Protein AF-A0A838TVA9-F1 (afdb_monomer_lite)

Foldseek 3Di:
DPDPPLPQQDPVNLVVQLVVLLVLLVVLLVCVVVVNSLVVVLVSLVVLLVVVVVVCVSSVNDCVPVVLVCLSVVLSVLCNDPPSSNDSSSSVSSVVSVVVSVVVVVVPDPDPPPPVVVVVVVVVVVVVVD

Radius of gyration: 23.01 Å; chains: 1; bounding box: 69×29×59 Å

Secondary structure (DSSP, 8-state):
----------HHHHHHHHHHHHHHHHHHHHHHHTT-HHHHHHHHHHHHHHHHHHHHHHTT--TT-HHHHHHHHHHHHHHTSTTTTTS-HHHHHHHHHHHHHHHHHHHS-S-----HHHHHHHHHHHTT--

Sequence (130 aa):
MFNDKGQKISNVEWGLVIGALFAVDLIQIVLEWMVIGLVINPFVDIFVGMSFALYLQLRGQSMADPKRLFSLVGAFFAELVPGLDELPLWGLDGIISFLMARSNSATKGPEEIPNQSQNLLEDHDDQKAA

Structure (mmCIF, N/CA/C/O backbone):
data_AF-A0A838TVA9-F1
#
_entry.id   AF-A0A838TVA9-F1
#
loop_
_atom_site.group_PDB
_atom_site.id
_atom_site.type_symbol
_atom_site.label_atom_id
_atom_site.label_alt_id
_atom_site.label_comp_id
_atom_site.label_asym_id
_atom_site.label_entity_id
_atom_site.label_seq_id
_atom_site.pdbx_PDB_ins_code
_atom_site.Cartn_x
_atom_site.Cartn_y
_atom_site.Cartn_z
_atom_site.occupancy
_atom_site.B_iso_or_equiv
_atom_site.auth_seq_id
_atom_site.auth_comp_id
_atom_site.auth_asym_id
_atom_site.auth_atom_id
_atom_site.pdbx_PDB_model_num
ATOM 1 N N . MET A 1 1 ? -17.040 -22.311 16.407 1.00 38.66 1 MET A N 1
ATOM 2 C CA . MET A 1 1 ? -17.333 -21.137 17.252 1.00 38.66 1 MET A CA 1
ATOM 3 C C . MET A 1 1 ? -16.289 -20.081 16.917 1.00 38.66 1 MET A C 1
ATOM 5 O O . MET A 1 1 ? -15.185 -20.138 17.440 1.00 38.66 1 MET A O 1
ATOM 9 N N . PHE A 1 2 ? -16.569 -19.218 15.938 1.00 45.56 2 PHE A N 1
ATOM 10 C CA . PHE A 1 2 ? -15.699 -18.080 15.640 1.00 45.56 2 PHE A CA 1
ATOM 11 C C . PHE A 1 2 ? -15.980 -17.029 16.712 1.00 45.56 2 PHE A C 1
ATOM 13 O O . PHE A 1 2 ? -17.130 -16.667 16.934 1.00 45.56 2 PHE A O 1
ATOM 20 N N . ASN A 1 3 ? -14.957 -16.652 17.471 1.00 41.12 3 ASN A N 1
ATOM 21 C CA . ASN A 1 3 ? -15.088 -15.686 18.552 1.00 41.12 3 ASN A CA 1
ATOM 22 C C . ASN A 1 3 ? -15.392 -14.312 17.938 1.00 41.12 3 ASN A C 1
ATOM 24 O O . ASN A 1 3 ? -14.509 -13.688 17.358 1.00 41.12 3 ASN A O 1
ATOM 28 N N . ASP A 1 4 ? -16.640 -13.869 18.068 1.00 50.59 4 ASP A N 1
ATOM 29 C CA . ASP A 1 4 ? -17.240 -12.664 17.470 1.00 50.59 4 ASP A CA 1
ATOM 30 C C . ASP A 1 4 ? -16.778 -11.351 18.139 1.00 50.59 4 ASP A C 1
ATOM 32 O O . ASP A 1 4 ? -17.476 -10.341 18.199 1.00 50.59 4 ASP A O 1
ATOM 36 N N . LYS A 1 5 ? -15.569 -11.359 18.707 1.00 45.41 5 LYS A N 1
ATOM 37 C CA . LYS A 1 5 ? -14.917 -10.165 19.234 1.00 45.41 5 LYS A CA 1
ATOM 38 C C . LYS A 1 5 ? -13.995 -9.664 18.142 1.00 45.41 5 LYS A C 1
ATOM 40 O O . LYS A 1 5 ? -12.844 -10.089 18.089 1.00 45.41 5 LYS A O 1
ATOM 45 N N . GLY A 1 6 ? -14.503 -8.792 17.269 1.00 54.53 6 GLY A N 1
ATOM 46 C CA . GLY A 1 6 ? -13.687 -8.074 16.289 1.00 54.53 6 GLY A CA 1
ATOM 47 C C . GLY A 1 6 ? -12.445 -7.510 16.980 1.00 54.53 6 GLY A C 1
ATOM 48 O O . GLY A 1 6 ? -12.539 -6.562 1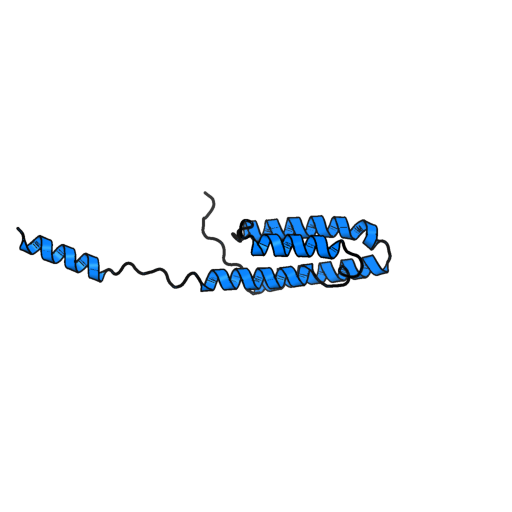7.762 1.00 54.53 6 GLY A O 1
ATOM 49 N N . GLN A 1 7 ? -11.298 -8.168 16.785 1.00 63.72 7 GLN A N 1
ATOM 50 C CA . GLN A 1 7 ? -10.080 -7.838 17.511 1.00 63.72 7 GLN A CA 1
ATOM 51 C C . GLN A 1 7 ? -9.627 -6.456 17.060 1.00 63.72 7 GLN A C 1
ATOM 53 O O . GLN A 1 7 ? -9.204 -6.261 15.922 1.00 63.72 7 GLN A O 1
ATOM 58 N N . LYS A 1 8 ? -9.737 -5.487 17.968 1.00 77.00 8 LYS A N 1
ATOM 59 C CA . LYS A 1 8 ? -9.269 -4.126 17.745 1.00 77.00 8 LYS A CA 1
ATOM 60 C C . LYS A 1 8 ? -7.765 -4.174 17.472 1.00 77.00 8 LYS A C 1
ATOM 62 O O . LYS A 1 8 ? -6.988 -4.534 18.353 1.00 77.00 8 LYS A O 1
ATOM 67 N N . ILE A 1 9 ? -7.379 -3.830 16.247 1.00 84.56 9 ILE A N 1
ATOM 68 C CA . ILE A 1 9 ? -5.982 -3.804 15.808 1.00 84.56 9 ILE A CA 1
ATOM 69 C C . ILE A 1 9 ? -5.221 -2.788 16.670 1.00 84.56 9 ILE A C 1
ATOM 71 O O . ILE A 1 9 ? -5.672 -1.652 16.854 1.00 84.56 9 ILE A O 1
ATOM 75 N N . SER A 1 10 ? -4.077 -3.194 17.222 1.00 90.44 10 SER A N 1
ATOM 76 C CA . SER A 1 10 ? -3.251 -2.311 18.051 1.00 90.44 10 SER A CA 1
ATOM 77 C C . SER A 1 10 ? -2.518 -1.261 17.204 1.00 90.44 10 SER A C 1
ATOM 79 O O . SER A 1 10 ? -2.267 -1.471 16.020 1.00 90.44 10 SER A O 1
ATOM 81 N N . ASN A 1 11 ? -2.122 -0.128 17.800 1.00 91.75 11 ASN A N 1
ATOM 82 C CA . ASN A 1 11 ? -1.347 0.891 17.072 1.00 91.75 11 ASN A CA 1
ATOM 83 C C . ASN A 1 11 ? 0.011 0.348 16.588 1.00 91.75 11 ASN A C 1
ATOM 85 O O . ASN A 1 11 ? 0.492 0.763 15.542 1.00 91.75 11 ASN A O 1
ATOM 89 N N . VAL A 1 12 ? 0.623 -0.571 17.345 1.00 94.88 12 VAL A N 1
ATOM 90 C CA . VAL A 1 12 ? 1.895 -1.206 16.963 1.00 94.88 12 VAL A CA 1
ATOM 91 C C . VAL A 1 12 ? 1.689 -2.103 15.751 1.00 94.88 12 VAL A C 1
ATOM 93 O O . VAL A 1 12 ? 2.467 -2.040 14.808 1.00 94.88 12 VAL A O 1
ATOM 96 N N . GLU A 1 13 ? 0.618 -2.895 15.750 1.00 95.12 13 GLU A N 1
ATOM 97 C CA . GLU A 1 13 ? 0.281 -3.745 14.613 1.00 95.12 13 GLU A CA 1
ATOM 98 C C . GLU A 1 13 ? 0.009 -2.916 13.353 1.00 95.12 13 GLU A C 1
ATOM 100 O O . GLU A 1 13 ? 0.554 -3.222 12.298 1.00 95.12 13 GLU A O 1
ATOM 105 N N . TRP A 1 14 ? -0.738 -1.816 13.475 1.00 95.25 14 TRP A N 1
ATOM 106 C CA . TRP A 1 14 ? -0.913 -0.870 12.373 1.00 95.25 14 TRP A CA 1
ATOM 107 C C 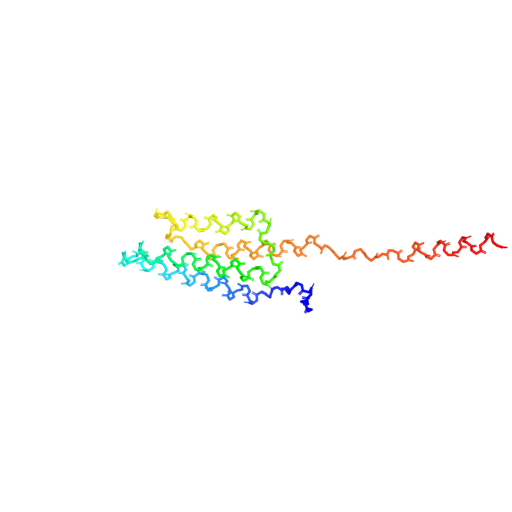. TRP A 1 14 ? 0.406 -0.269 11.891 1.00 95.25 14 TRP A C 1
ATOM 109 O O . TRP A 1 14 ? 0.626 -0.190 10.687 1.00 95.25 14 TRP A O 1
ATOM 119 N N . GLY A 1 15 ? 1.292 0.120 12.810 1.00 97.06 15 GLY A N 1
ATOM 120 C CA . GLY A 1 15 ? 2.619 0.626 12.463 1.00 97.06 15 GLY A CA 1
ATOM 121 C C . GLY A 1 15 ? 3.456 -0.398 11.694 1.00 97.06 15 GLY A C 1
ATOM 122 O O . GLY A 1 15 ? 4.103 -0.038 10.716 1.00 97.06 15 GLY A O 1
ATOM 123 N N . LEU A 1 16 ? 3.399 -1.676 12.087 1.00 97.75 16 LEU A N 1
ATOM 124 C CA . LEU A 1 16 ? 4.079 -2.765 11.381 1.00 97.75 16 LEU A CA 1
ATOM 125 C C . LEU A 1 16 ? 3.500 -2.991 9.983 1.00 97.75 16 LEU A C 1
ATOM 127 O O . LEU A 1 16 ? 4.264 -3.135 9.035 1.00 97.75 16 LEU A O 1
ATOM 131 N N . VAL A 1 17 ? 2.172 -2.996 9.844 1.00 97.31 17 VAL A N 1
ATOM 132 C CA . VAL A 1 17 ? 1.507 -3.181 8.546 1.00 97.31 17 VAL A CA 1
ATOM 133 C C . VAL A 1 17 ? 1.824 -2.024 7.606 1.00 97.31 17 VAL A C 1
ATOM 135 O O . VAL A 1 17 ? 2.272 -2.259 6.492 1.00 97.31 17 VAL A O 1
ATOM 138 N N . ILE A 1 18 ? 1.671 -0.780 8.062 1.00 97.88 18 ILE A N 1
ATOM 139 C CA . ILE A 1 18 ? 1.990 0.408 7.260 1.00 97.88 18 ILE A CA 1
ATOM 140 C C . ILE A 1 18 ? 3.475 0.420 6.882 1.00 97.88 18 ILE A C 1
ATOM 142 O O . ILE A 1 18 ? 3.811 0.666 5.730 1.00 97.88 18 ILE A O 1
ATOM 146 N N . GLY A 1 19 ? 4.367 0.104 7.826 1.00 98.12 19 GLY A N 1
ATOM 147 C CA . GLY A 1 19 ? 5.799 -0.001 7.551 1.00 98.12 19 GLY A CA 1
ATOM 148 C C . GLY A 1 19 ? 6.128 -1.074 6.510 1.00 98.12 19 GLY A C 1
ATOM 149 O O . GLY A 1 19 ? 6.968 -0.841 5.647 1.00 98.12 19 GLY A O 1
ATOM 150 N N . ALA A 1 20 ? 5.446 -2.222 6.553 1.00 98.12 20 ALA A N 1
ATOM 151 C CA . ALA A 1 20 ? 5.598 -3.271 5.550 1.00 98.12 20 ALA A CA 1
ATOM 152 C C . ALA A 1 20 ? 5.098 -2.826 4.167 1.00 98.12 20 ALA A C 1
ATOM 154 O O . ALA A 1 20 ? 5.760 -3.118 3.178 1.00 98.12 20 ALA A O 1
ATOM 155 N N . LEU A 1 21 ? 3.986 -2.087 4.099 1.00 98.12 21 LEU A N 1
ATOM 156 C CA . LEU A 1 21 ? 3.460 -1.546 2.842 1.00 98.12 21 LEU A CA 1
ATOM 157 C C . LEU A 1 21 ? 4.433 -0.528 2.222 1.00 98.12 21 LEU A C 1
ATOM 159 O O . LEU A 1 21 ? 4.803 -0.684 1.068 1.00 98.12 21 LEU A O 1
ATOM 163 N N . PHE A 1 22 ? 4.981 0.403 3.010 1.00 98.25 22 PHE A N 1
ATOM 164 C CA . PHE A 1 22 ? 6.031 1.313 2.522 1.00 98.25 22 PHE A CA 1
ATOM 165 C C . PHE A 1 22 ? 7.317 0.592 2.097 1.00 98.25 22 PHE A C 1
ATOM 167 O O . PHE A 1 22 ? 8.026 1.053 1.203 1.00 98.25 22 PHE A O 1
ATOM 174 N N . ALA A 1 23 ? 7.664 -0.519 2.750 1.00 98.06 23 ALA A N 1
ATOM 175 C CA . ALA A 1 23 ? 8.812 -1.319 2.338 1.00 98.06 23 ALA A CA 1
ATOM 176 C C . ALA A 1 23 ? 8.565 -2.001 0.985 1.00 98.06 23 ALA A C 1
ATOM 178 O O . ALA A 1 23 ? 9.486 -2.088 0.178 1.00 98.06 23 ALA A O 1
ATOM 179 N N . VAL A 1 24 ? 7.334 -2.457 0.738 1.00 97.00 24 VAL A N 1
ATOM 180 C CA . VAL A 1 24 ? 6.906 -2.978 -0.565 1.00 97.00 24 VAL A CA 1
ATOM 181 C C . VAL A 1 24 ? 6.993 -1.886 -1.629 1.00 97.00 24 VAL A C 1
ATOM 183 O O . VAL A 1 24 ? 7.672 -2.115 -2.627 1.00 97.00 24 VAL A O 1
ATOM 186 N N . ASP A 1 25 ? 6.437 -0.698 -1.372 1.00 96.00 25 ASP A N 1
ATOM 187 C CA . ASP A 1 25 ? 6.509 0.446 -2.295 1.00 96.00 25 ASP A CA 1
ATOM 188 C C . ASP A 1 25 ? 7.963 0.751 -2.691 1.00 96.00 25 ASP A C 1
ATOM 190 O O . ASP A 1 25 ? 8.313 0.851 -3.865 1.00 96.00 25 ASP A O 1
ATOM 194 N N . LEU A 1 26 ? 8.864 0.828 -1.703 1.00 96.25 26 LEU A N 1
ATOM 195 C CA . LEU A 1 26 ? 10.281 1.093 -1.950 1.00 96.25 26 LEU A CA 1
ATOM 196 C C . LEU A 1 26 ? 10.930 0.012 -2.827 1.00 96.25 26 LEU A C 1
ATOM 198 O O . LEU A 1 26 ? 11.759 0.326 -3.681 1.00 96.25 26 LEU A O 1
ATOM 202 N N . ILE A 1 27 ? 10.575 -1.259 -2.617 1.00 95.56 27 ILE A N 1
ATOM 203 C CA . ILE A 1 27 ? 11.065 -2.362 -3.448 1.00 95.56 27 ILE A CA 1
ATOM 204 C C . ILE A 1 27 ? 10.535 -2.217 -4.878 1.00 95.56 27 ILE A C 1
ATOM 206 O O . ILE A 1 27 ? 11.320 -2.367 -5.812 1.00 95.56 27 ILE A O 1
ATOM 210 N N . GLN A 1 28 ? 9.253 -1.895 -5.063 1.00 94.31 28 GLN A N 1
ATOM 211 C CA . GLN A 1 28 ? 8.645 -1.731 -6.388 1.00 94.31 28 GLN A CA 1
ATOM 212 C C . GLN A 1 28 ? 9.270 -0.570 -7.170 1.00 94.31 28 GLN A C 1
ATOM 214 O O . GLN A 1 28 ? 9.635 -0.765 -8.329 1.00 94.31 28 GLN A O 1
ATOM 219 N N . ILE A 1 29 ? 9.520 0.573 -6.520 1.00 93.31 29 ILE A N 1
ATOM 220 C CA . ILE A 1 29 ? 10.221 1.726 -7.115 1.00 93.31 29 ILE A CA 1
ATOM 221 C C . ILE A 1 29 ? 11.632 1.333 -7.578 1.00 93.31 29 ILE A C 1
ATOM 223 O O . ILE A 1 29 ? 12.057 1.660 -8.687 1.00 93.31 29 ILE A O 1
ATOM 227 N N . VAL A 1 30 ? 12.374 0.593 -6.747 1.00 94.19 30 VAL A N 1
ATOM 228 C CA . VAL A 1 30 ? 13.720 0.121 -7.110 1.00 94.19 30 VAL A CA 1
ATOM 229 C C . VAL A 1 30 ? 13.668 -0.859 -8.285 1.00 94.19 30 VAL A C 1
ATOM 231 O O . VAL A 1 30 ? 14.514 -0.783 -9.178 1.00 94.19 30 VAL A O 1
ATOM 234 N N . LEU A 1 31 ? 12.690 -1.770 -8.312 1.00 92.88 31 LEU A N 1
ATOM 235 C CA . LEU A 1 31 ? 12.497 -2.703 -9.425 1.00 92.88 31 LEU A CA 1
ATOM 236 C C . LEU A 1 31 ? 12.136 -1.974 -10.723 1.00 92.88 31 LEU A C 1
ATOM 238 O O . LEU A 1 31 ? 12.625 -2.361 -11.788 1.00 92.88 31 LEU A O 1
ATOM 242 N N . GLU A 1 32 ? 11.334 -0.914 -10.636 1.00 90.38 32 GLU A N 1
ATOM 243 C CA . GLU A 1 32 ? 10.939 -0.091 -11.779 1.00 90.38 32 GLU A CA 1
ATOM 244 C C . GLU A 1 32 ? 12.147 0.615 -12.402 1.00 90.38 32 GLU A C 1
ATOM 246 O O . GLU A 1 32 ? 12.377 0.515 -13.608 1.00 90.38 32 GLU A O 1
ATOM 251 N N . TRP A 1 33 ? 13.037 1.187 -11.584 1.00 90.56 33 TRP A N 1
ATOM 252 C CA . TRP A 1 33 ? 14.308 1.751 -12.068 1.00 90.56 33 TRP A CA 1
ATOM 253 C C . TRP A 1 33 ? 15.228 0.721 -12.736 1.00 90.56 33 TRP A C 1
ATOM 255 O O . TRP A 1 33 ? 16.079 1.077 -13.552 1.00 90.56 33 TRP A O 1
ATOM 265 N N . MET A 1 34 ? 15.063 -0.563 -12.413 1.00 92.06 34 MET A N 1
ATOM 266 C CA . MET A 1 34 ? 15.774 -1.668 -13.055 1.00 92.06 34 MET A CA 1
ATOM 267 C C . MET A 1 34 ? 15.067 -2.196 -14.315 1.00 92.06 34 MET A C 1
ATOM 269 O O . MET A 1 34 ? 15.546 -3.169 -14.902 1.00 92.06 34 MET A O 1
ATOM 273 N N . VAL A 1 35 ? 13.945 -1.597 -14.739 1.00 88.25 35 VAL A N 1
ATOM 274 C CA . VAL A 1 35 ? 13.101 -1.969 -15.899 1.00 88.25 35 VAL A CA 1
ATOM 275 C C . VAL A 1 35 ? 12.407 -3.336 -15.764 1.00 88.25 35 VAL A C 1
ATOM 277 O O . VAL A 1 35 ? 11.411 -3.609 -16.430 1.00 88.25 35 VAL A O 1
ATOM 280 N N . ILE A 1 36 ? 12.884 -4.204 -14.871 1.00 90.12 36 ILE A N 1
ATOM 281 C CA . ILE A 1 36 ? 12.234 -5.475 -14.529 1.00 90.12 36 ILE A CA 1
ATOM 282 C C . ILE A 1 36 ? 10.934 -5.272 -13.735 1.00 90.12 36 ILE A C 1
ATOM 284 O O . ILE A 1 36 ? 10.087 -6.169 -13.732 1.00 90.12 36 ILE A O 1
ATOM 288 N N . GLY A 1 37 ? 10.765 -4.106 -13.099 1.00 86.50 37 GLY A N 1
ATOM 289 C CA . GLY A 1 37 ? 9.552 -3.701 -12.385 1.00 86.50 37 GLY A CA 1
ATOM 290 C C . GLY A 1 37 ? 8.308 -3.773 -13.259 1.00 86.50 37 GLY A C 1
ATOM 291 O O . GLY A 1 37 ? 7.340 -4.400 -12.848 1.00 86.50 37 GLY A O 1
ATOM 292 N N . LEU A 1 38 ? 8.396 -3.349 -14.522 1.00 86.38 38 LEU A N 1
ATOM 293 C CA . LEU A 1 38 ? 7.303 -3.435 -15.501 1.00 86.38 38 LEU A CA 1
ATOM 294 C C . LEU A 1 38 ? 6.661 -4.826 -15.621 1.00 86.38 38 LEU A C 1
ATOM 296 O O . LEU A 1 38 ? 5.486 -4.947 -15.965 1.00 86.38 38 LEU A O 1
ATOM 300 N N . VAL A 1 39 ? 7.432 -5.890 -15.378 1.00 90.38 39 VAL A N 1
ATOM 301 C CA . VAL A 1 39 ? 6.931 -7.270 -15.422 1.00 90.38 39 VAL A CA 1
ATOM 302 C C . VAL A 1 39 ? 6.582 -7.779 -14.029 1.00 90.38 39 VAL A C 1
ATOM 304 O O . VAL A 1 39 ? 5.596 -8.492 -13.886 1.00 90.38 39 VAL A O 1
ATOM 307 N N . ILE A 1 40 ? 7.381 -7.460 -13.009 1.00 92.94 40 ILE A N 1
ATOM 308 C CA . ILE A 1 40 ? 7.243 -8.033 -11.662 1.00 92.94 40 ILE A CA 1
ATOM 309 C C . ILE A 1 40 ? 6.215 -7.285 -10.805 1.00 92.94 40 ILE A C 1
ATOM 311 O O . ILE A 1 40 ? 5.437 -7.937 -10.105 1.00 92.94 40 ILE A O 1
ATOM 315 N N . ASN A 1 41 ? 6.178 -5.953 -10.877 1.00 93.81 41 ASN A N 1
ATOM 316 C CA . ASN A 1 41 ? 5.339 -5.096 -10.038 1.00 93.81 41 ASN A CA 1
ATOM 317 C C . ASN A 1 41 ? 3.848 -5.459 -10.129 1.00 93.81 41 ASN A C 1
ATOM 319 O O . ASN A 1 41 ? 3.276 -5.697 -9.069 1.00 93.81 41 ASN A O 1
ATOM 323 N N . PRO A 1 42 ? 3.248 -5.719 -11.312 1.00 92.38 42 PRO A N 1
ATOM 324 C CA . PRO A 1 42 ? 1.840 -6.117 -11.382 1.00 92.38 42 PRO A CA 1
ATOM 325 C C . PRO A 1 42 ? 1.503 -7.383 -10.575 1.00 92.38 42 PRO A C 1
ATOM 327 O O . PRO A 1 42 ? 0.406 -7.511 -10.031 1.00 92.38 42 PRO A O 1
ATOM 330 N N . PHE A 1 43 ? 2.432 -8.342 -10.467 1.00 94.50 43 PHE A N 1
ATOM 331 C CA . PHE A 1 43 ? 2.225 -9.535 -9.637 1.00 94.50 43 PHE A CA 1
ATOM 332 C C . PHE A 1 43 ? 2.337 -9.218 -8.145 1.00 94.50 43 PHE A C 1
ATOM 334 O O . PHE A 1 43 ? 1.591 -9.785 -7.341 1.00 94.50 43 PHE A O 1
ATOM 341 N N . VAL A 1 44 ? 3.260 -8.322 -7.785 1.00 95.00 44 VAL A N 1
ATOM 342 C CA . VAL A 1 44 ? 3.413 -7.820 -6.417 1.00 95.00 44 VAL A CA 1
ATOM 343 C C . VAL A 1 44 ? 2.148 -7.074 -6.000 1.00 95.00 44 VAL A C 1
ATOM 345 O O . VAL A 1 44 ? 1.595 -7.407 -4.958 1.00 95.00 44 VAL A O 1
ATOM 348 N N . ASP A 1 45 ? 1.611 -6.191 -6.842 1.00 94.50 45 ASP A N 1
ATOM 349 C CA . ASP A 1 45 ? 0.387 -5.426 -6.573 1.00 94.50 45 ASP A CA 1
ATOM 350 C C . ASP A 1 45 ? -0.822 -6.323 -6.325 1.00 94.50 45 ASP A C 1
ATOM 352 O O . ASP A 1 45 ? -1.565 -6.139 -5.360 1.00 94.50 45 ASP A O 1
ATOM 356 N N . ILE A 1 46 ? -1.006 -7.350 -7.163 1.00 94.94 46 ILE A N 1
ATOM 357 C CA . ILE A 1 46 ? -2.082 -8.331 -6.979 1.00 94.94 46 ILE A CA 1
ATOM 358 C C . ILE A 1 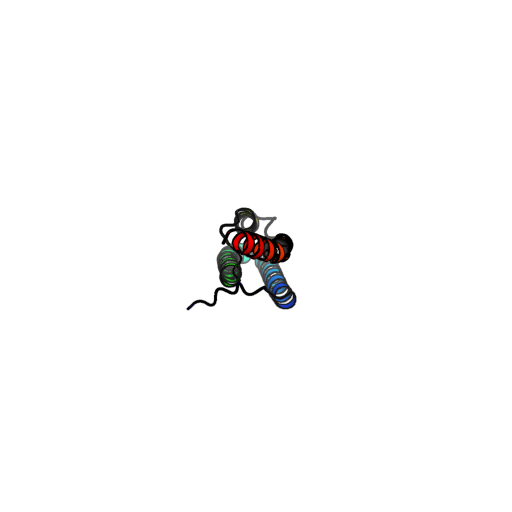46 ? -1.911 -9.040 -5.632 1.00 94.94 46 ILE A C 1
ATOM 360 O O . ILE A 1 46 ? -2.870 -9.183 -4.867 1.00 94.94 46 ILE A O 1
ATOM 364 N N . PHE A 1 47 ? -0.692 -9.484 -5.320 1.00 96.31 47 PHE A N 1
ATOM 365 C CA . PHE A 1 47 ? -0.409 -10.191 -4.077 1.00 96.31 47 PHE A CA 1
ATOM 366 C C . PHE A 1 47 ? -0.614 -9.306 -2.842 1.00 96.31 47 PHE A C 1
ATOM 368 O O . PHE A 1 47 ? -1.235 -9.747 -1.871 1.00 96.31 47 PHE A O 1
ATOM 375 N N . VAL A 1 48 ? -0.126 -8.068 -2.875 1.00 96.62 48 VAL A N 1
ATOM 376 C CA . VAL A 1 48 ? -0.227 -7.087 -1.788 1.00 96.62 48 VAL A CA 1
ATOM 377 C C . VAL A 1 48 ? -1.680 -6.688 -1.582 1.00 96.62 48 VAL A C 1
ATOM 379 O O . VAL A 1 48 ? -2.172 -6.801 -0.461 1.00 96.62 48 VAL A O 1
ATOM 382 N N . GLY A 1 49 ? -2.406 -6.355 -2.652 1.00 95.31 49 GLY A N 1
ATOM 383 C CA . GLY A 1 49 ? -3.827 -6.023 -2.592 1.00 95.31 49 GLY A CA 1
ATOM 384 C C . GLY A 1 49 ? -4.670 -7.151 -1.993 1.00 95.31 49 GLY A C 1
ATOM 385 O O . GLY A 1 49 ? -5.453 -6.918 -1.069 1.00 95.31 49 GLY A O 1
ATOM 386 N N . MET A 1 50 ? -4.471 -8.399 -2.436 1.00 95.62 50 MET A N 1
ATOM 387 C CA . MET A 1 50 ? -5.173 -9.558 -1.864 1.00 95.62 50 MET A CA 1
ATOM 388 C C . MET A 1 50 ? -4.786 -9.813 -0.403 1.00 95.62 50 MET A C 1
ATOM 390 O O . MET A 1 50 ? -5.657 -10.080 0.427 1.00 95.62 50 MET A O 1
ATOM 394 N N . SER A 1 51 ? -3.496 -9.730 -0.075 1.00 96.50 51 SER A N 1
ATOM 395 C CA . SER A 1 51 ? -2.995 -9.976 1.282 1.00 96.50 51 SER A CA 1
ATOM 396 C C . SER A 1 51 ? -3.491 -8.916 2.258 1.00 96.50 51 SER A C 1
ATOM 398 O O . SER A 1 51 ? -3.906 -9.246 3.370 1.00 96.50 51 SER A O 1
ATOM 400 N N . PHE A 1 52 ? -3.507 -7.652 1.837 1.00 95.88 52 PHE A N 1
ATOM 401 C CA . PHE A 1 52 ? -3.970 -6.546 2.658 1.00 95.88 52 PHE A CA 1
ATOM 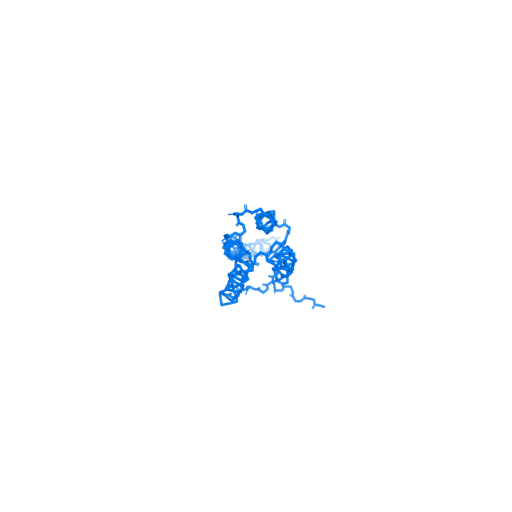402 C C . PHE A 1 52 ? -5.493 -6.574 2.835 1.00 95.88 52 PHE A C 1
ATOM 404 O O . PHE A 1 52 ? -5.981 -6.444 3.960 1.00 95.88 52 PHE A O 1
ATOM 411 N N . ALA A 1 53 ? -6.251 -6.874 1.774 1.00 94.56 53 ALA A N 1
ATOM 412 C CA . ALA A 1 53 ? -7.690 -7.112 1.873 1.00 94.56 53 ALA A CA 1
ATOM 413 C C . ALA A 1 53 ? -8.015 -8.260 2.839 1.00 94.56 53 ALA A C 1
ATOM 415 O O . ALA A 1 53 ? -8.865 -8.124 3.721 1.00 94.56 53 ALA A O 1
ATOM 416 N N . LEU A 1 54 ? -7.312 -9.389 2.713 1.00 94.12 54 LEU A N 1
ATOM 417 C CA . LEU A 1 54 ? -7.496 -10.532 3.600 1.00 94.12 54 LEU A CA 1
ATOM 418 C C . LEU A 1 54 ? -7.143 -10.177 5.047 1.00 94.12 54 LEU A C 1
ATOM 420 O O . LEU A 1 54 ? -7.909 -10.499 5.953 1.00 94.12 54 LEU A O 1
ATOM 424 N N . TYR A 1 55 ? -6.024 -9.487 5.274 1.00 94.19 55 TYR A N 1
ATOM 425 C CA . TYR A 1 55 ? -5.620 -9.014 6.598 1.00 94.19 55 TYR A CA 1
ATOM 426 C C . TYR A 1 55 ? -6.726 -8.184 7.259 1.00 94.19 55 TYR A C 1
ATOM 428 O O . TYR A 1 55 ? -7.145 -8.468 8.384 1.00 94.19 55 TYR A O 1
ATOM 436 N N . LEU A 1 56 ? -7.244 -7.191 6.542 1.00 93.06 56 LEU A N 1
ATOM 437 C CA . LEU A 1 56 ? -8.309 -6.327 7.030 1.00 93.06 56 LEU A CA 1
ATOM 438 C C . LEU A 1 56 ? -9.588 -7.137 7.320 1.00 93.06 56 LEU A C 1
ATOM 440 O O . LEU A 1 56 ? -10.155 -7.010 8.409 1.00 93.06 56 LEU A O 1
ATOM 444 N N . GLN A 1 57 ? -9.985 -8.046 6.424 1.00 90.88 57 GLN A N 1
ATOM 445 C CA . GLN A 1 57 ? -11.133 -8.934 6.634 1.00 90.88 57 GLN A CA 1
ATOM 446 C C . GLN A 1 57 ? -10.965 -9.804 7.894 1.00 90.88 57 GLN A C 1
ATOM 448 O O . GLN A 1 57 ? -11.888 -9.902 8.706 1.00 90.88 57 GLN A O 1
ATOM 453 N N . LEU A 1 58 ? -9.780 -10.388 8.111 1.00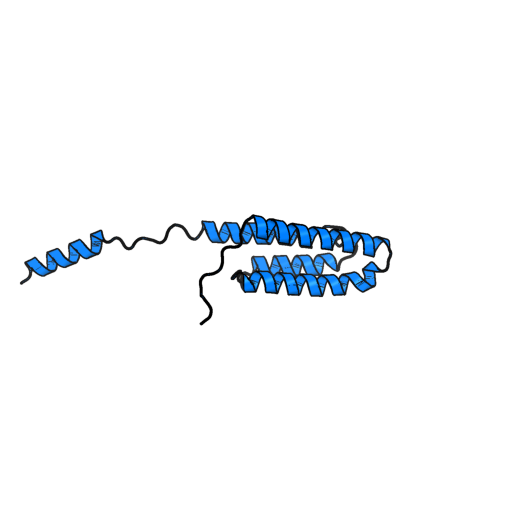 90.50 58 LEU A N 1
ATOM 454 C CA . LEU A 1 58 ? -9.459 -11.189 9.303 1.00 90.50 58 LEU A CA 1
ATOM 455 C C . LEU A 1 58 ? -9.481 -10.364 10.596 1.00 90.50 58 LEU A C 1
ATOM 457 O O . LEU A 1 58 ? -9.739 -10.897 11.675 1.00 90.50 58 LEU A O 1
ATOM 461 N N . ARG A 1 59 ? -9.252 -9.053 10.501 1.00 89.06 59 ARG A N 1
ATOM 462 C CA . ARG A 1 59 ? -9.351 -8.107 11.619 1.00 89.06 59 ARG A CA 1
ATOM 463 C C . ARG A 1 59 ? -10.741 -7.495 11.793 1.00 89.06 59 ARG A C 1
ATOM 465 O O . ARG A 1 59 ? -10.901 -6.518 12.527 1.00 89.06 59 ARG A O 1
ATOM 472 N N . GLY A 1 60 ? -11.753 -8.060 11.136 1.00 86.81 60 GLY A N 1
ATOM 473 C CA . GLY A 1 60 ? -13.136 -7.593 11.226 1.00 86.81 60 GLY A CA 1
ATOM 474 C C . GLY A 1 60 ? -13.358 -6.226 10.574 1.00 86.81 60 GLY A C 1
ATOM 475 O O . GLY A 1 60 ? -14.360 -5.565 10.843 1.00 86.81 60 GLY A O 1
ATOM 476 N N . GLN A 1 61 ? -12.423 -5.773 9.737 1.00 87.38 61 GLN A N 1
ATOM 477 C CA . GLN A 1 61 ? -12.589 -4.576 8.929 1.00 87.38 61 GLN A CA 1
ATOM 478 C C . GLN A 1 61 ? -13.399 -4.951 7.689 1.00 87.38 61 GLN A C 1
ATOM 480 O O . GLN A 1 61 ? -12.900 -5.622 6.792 1.00 87.38 61 GLN A O 1
ATOM 485 N N . SER A 1 62 ? -14.665 -4.526 7.654 1.00 84.25 62 SER A N 1
ATOM 486 C CA . SER A 1 62 ? -15.566 -4.843 6.544 1.00 84.25 62 SER A CA 1
ATOM 487 C C . SER A 1 62 ? -15.017 -4.319 5.215 1.00 84.25 62 SER A C 1
ATOM 489 O O . SER A 1 62 ? -14.760 -3.118 5.084 1.00 84.25 62 SER A O 1
ATOM 491 N N . MET A 1 63 ? -14.881 -5.224 4.243 1.00 85.06 63 MET A N 1
ATOM 492 C CA . MET A 1 63 ? -14.616 -4.911 2.832 1.00 85.06 63 MET A CA 1
ATOM 493 C C . MET A 1 63 ? -15.863 -4.467 2.067 1.00 85.06 63 MET A C 1
ATOM 495 O O . MET A 1 63 ? -15.755 -3.978 0.948 1.00 85.06 63 MET A O 1
ATOM 499 N N . ALA A 1 64 ? -17.047 -4.600 2.671 1.00 83.75 64 ALA A N 1
ATOM 500 C CA . ALA A 1 64 ? -18.277 -4.056 2.108 1.00 83.75 64 ALA A CA 1
ATOM 501 C C . ALA A 1 64 ? -18.406 -2.538 2.326 1.00 83.75 64 ALA A C 1
ATOM 503 O O . ALA A 1 64 ? -19.325 -1.936 1.781 1.00 83.75 64 ALA A O 1
ATOM 504 N N . ASP A 1 65 ? -17.515 -1.914 3.113 1.00 86.69 65 ASP A N 1
ATOM 505 C CA . ASP A 1 65 ? -17.431 -0.454 3.194 1.00 86.69 65 ASP A CA 1
ATOM 506 C C . ASP A 1 65 ? -16.921 0.095 1.847 1.00 86.69 65 ASP A C 1
ATOM 508 O O . ASP A 1 65 ? -15.752 -0.129 1.505 1.00 86.69 65 ASP A O 1
ATOM 512 N N . PRO A 1 66 ? -17.754 0.832 1.085 1.00 87.31 66 PRO A N 1
ATOM 513 C CA . PRO A 1 66 ? -17.384 1.316 -0.239 1.00 87.31 66 PRO A CA 1
ATOM 514 C C . PRO A 1 66 ? -16.141 2.199 -0.215 1.00 87.31 66 PRO A C 1
ATOM 516 O O . PRO A 1 66 ? -15.380 2.194 -1.174 1.00 87.31 66 PRO A O 1
ATOM 519 N N . LYS A 1 67 ? -15.906 2.942 0.876 1.00 89.62 67 LYS A N 1
ATOM 520 C CA . LYS A 1 67 ? -14.742 3.828 0.985 1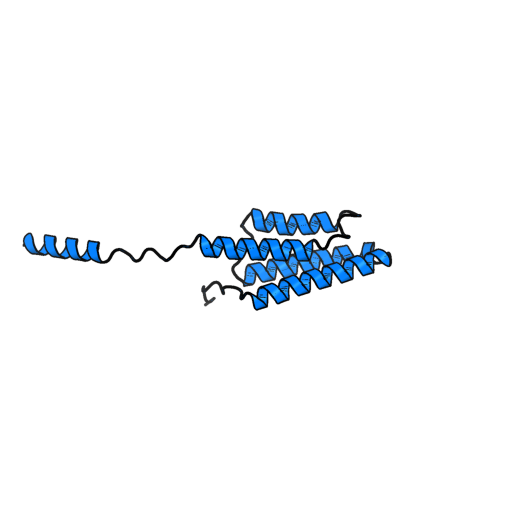.00 89.62 67 LYS A CA 1
ATOM 521 C C . LYS A 1 67 ? -13.449 3.031 1.057 1.00 89.62 67 LYS A C 1
ATOM 523 O O . LYS A 1 67 ? -12.479 3.389 0.401 1.00 89.62 67 LYS A O 1
ATOM 528 N N . ARG A 1 68 ? -13.449 1.944 1.830 1.00 90.75 68 ARG A N 1
ATOM 529 C CA . ARG A 1 68 ? -12.290 1.059 1.965 1.00 90.75 68 ARG A CA 1
ATOM 530 C C . ARG A 1 68 ? -12.036 0.286 0.682 1.00 90.75 68 ARG A C 1
ATOM 532 O O . ARG A 1 68 ? -10.901 0.234 0.230 1.00 90.75 68 ARG A O 1
ATOM 539 N N . LEU A 1 69 ? -13.090 -0.272 0.087 1.00 92.50 69 LEU A N 1
ATOM 540 C CA . LEU A 1 69 ? -12.967 -0.980 -1.182 1.00 92.50 69 LEU A CA 1
ATOM 541 C C . LEU A 1 69 ? -12.435 -0.053 -2.280 1.00 92.50 69 LEU A C 1
ATOM 543 O O . LEU A 1 69 ? -11.538 -0.438 -3.019 1.00 92.50 69 LEU A O 1
ATOM 547 N N . PHE A 1 70 ? -12.949 1.176 -2.358 1.00 93.69 70 PHE A N 1
ATOM 548 C CA . PHE A 1 70 ? -12.488 2.162 -3.331 1.00 93.69 70 PHE A CA 1
ATOM 549 C C . PHE A 1 70 ? -11.046 2.608 -3.077 1.00 93.69 70 PHE A C 1
ATOM 551 O O . PHE A 1 70 ? -10.314 2.811 -4.034 1.00 93.69 70 PHE A O 1
ATOM 558 N N . SER A 1 71 ? -10.630 2.729 -1.814 1.00 93.75 71 SER A N 1
ATOM 559 C CA . SER A 1 71 ? -9.244 3.043 -1.449 1.00 93.75 71 SER A CA 1
ATOM 560 C C . SER A 1 71 ? -8.286 1.947 -1.928 1.00 93.75 71 SER A C 1
ATOM 562 O O . SER A 1 71 ? -7.371 2.230 -2.694 1.00 93.75 71 SER A O 1
ATOM 564 N N . LEU A 1 72 ? -8.587 0.686 -1.602 1.00 93.94 72 LEU A N 1
ATOM 565 C CA . LEU A 1 72 ? -7.769 -0.467 -1.982 1.00 93.94 72 LEU A CA 1
ATOM 566 C C . LEU A 1 72 ? -7.704 -0.657 -3.506 1.00 93.94 72 LEU A C 1
ATOM 568 O O . LEU A 1 72 ? -6.635 -0.834 -4.083 1.00 93.94 72 LEU A O 1
ATOM 572 N N . VAL A 1 73 ? -8.862 -0.622 -4.172 1.00 94.00 73 VAL A N 1
ATOM 573 C CA . VAL A 1 73 ? -8.950 -0.766 -5.632 1.00 94.00 73 VAL A CA 1
ATOM 574 C C . VAL A 1 73 ? -8.314 0.438 -6.330 1.00 94.00 73 VAL A C 1
ATOM 576 O O . VAL A 1 73 ? -7.650 0.276 -7.349 1.00 94.00 73 VAL A O 1
ATOM 579 N N . GLY A 1 74 ? -8.492 1.637 -5.778 1.00 93.38 74 GLY A N 1
ATOM 580 C CA . GLY A 1 74 ? -7.882 2.864 -6.274 1.00 93.38 74 GLY A CA 1
ATOM 581 C C . GLY A 1 74 ? -6.360 2.822 -6.201 1.00 93.38 74 GLY A C 1
ATOM 582 O O . GLY A 1 74 ? -5.722 3.145 -7.196 1.00 93.38 74 GLY A O 1
ATOM 583 N N . ALA A 1 75 ? -5.796 2.369 -5.077 1.00 92.31 75 ALA A N 1
ATOM 584 C CA . ALA A 1 75 ? -4.358 2.153 -4.932 1.00 92.31 75 ALA A CA 1
ATOM 585 C C . ALA A 1 75 ? -3.852 1.151 -5.976 1.00 92.31 75 ALA A C 1
ATOM 587 O O . ALA A 1 75 ? -2.977 1.491 -6.762 1.00 92.31 75 ALA A O 1
ATOM 588 N N . PHE A 1 76 ? -4.500 -0.014 -6.089 1.00 93.44 76 PHE A N 1
ATOM 589 C CA . PHE A 1 76 ? -4.141 -1.029 -7.081 1.00 93.44 76 PHE A CA 1
ATOM 590 C C . PHE A 1 76 ? -4.116 -0.489 -8.519 1.00 93.44 76 PHE A C 1
ATOM 592 O O . PHE A 1 76 ? -3.160 -0.713 -9.247 1.00 93.44 76 PHE A O 1
ATOM 599 N N . PHE A 1 77 ? -5.161 0.220 -8.957 1.00 93.12 77 PHE A N 1
ATOM 600 C CA . PHE A 1 77 ? -5.190 0.748 -10.324 1.00 93.12 77 PHE A CA 1
ATOM 601 C C . PHE A 1 77 ? -4.230 1.917 -10.538 1.00 93.12 77 PHE A C 1
ATOM 603 O O . PHE A 1 77 ? -3.774 2.103 -11.663 1.00 93.12 77 PHE A O 1
ATOM 610 N N . ALA A 1 78 ? -3.940 2.704 -9.502 1.00 92.38 78 ALA A N 1
ATOM 611 C CA . ALA A 1 78 ? -2.972 3.788 -9.592 1.00 92.38 78 ALA A CA 1
ATOM 612 C C . ALA A 1 78 ? -1.533 3.256 -9.719 1.00 92.38 78 ALA A C 1
ATOM 614 O O . ALA A 1 78 ? -0.786 3.804 -10.521 1.00 92.38 78 ALA A O 1
ATOM 615 N N . GLU A 1 79 ? -1.198 2.144 -9.058 1.00 88.81 79 GLU A N 1
ATOM 616 C CA . GLU A 1 79 ? 0.085 1.428 -9.218 1.00 88.81 79 GLU A CA 1
ATOM 617 C C . GLU A 1 79 ? 0.281 0.836 -10.628 1.00 88.81 79 GLU A C 1
ATOM 619 O O . GLU A 1 79 ? 1.393 0.574 -11.065 1.00 88.81 79 GLU A O 1
ATOM 624 N N . LEU A 1 80 ? -0.791 0.648 -11.405 1.00 87.56 80 LEU A N 1
ATOM 625 C CA . LEU A 1 80 ? -0.680 0.185 -12.795 1.00 87.56 80 LEU A CA 1
ATOM 626 C C . LEU A 1 80 ? -0.417 1.319 -13.796 1.00 87.56 80 LEU A C 1
ATOM 628 O O . LEU A 1 80 ? -0.222 1.052 -14.986 1.00 87.56 80 LEU A O 1
ATOM 632 N N . VAL A 1 81 ? -0.489 2.580 -13.360 1.00 87.88 81 VAL A N 1
ATOM 633 C CA . VAL A 1 81 ? -0.298 3.748 -14.222 1.00 87.88 81 VAL A CA 1
ATOM 634 C C . VAL A 1 81 ? 1.157 4.212 -14.121 1.00 87.88 81 VAL A C 1
ATOM 636 O O . VAL A 1 81 ? 1.552 4.702 -13.062 1.00 87.88 81 VAL A O 1
ATOM 639 N N . PRO A 1 82 ? 1.929 4.168 -15.225 1.00 82.00 82 PRO A N 1
ATOM 640 C CA . PRO A 1 82 ? 3.306 4.649 -15.222 1.00 82.00 82 PRO A CA 1
ATOM 641 C C . PRO A 1 82 ? 3.400 6.109 -14.765 1.00 82.00 82 PRO A C 1
ATOM 643 O O . PRO A 1 82 ? 2.691 6.980 -15.283 1.00 82.00 82 PRO A O 1
ATOM 646 N N . GLY A 1 83 ? 4.284 6.374 -13.809 1.00 82.69 83 GLY A N 1
ATOM 647 C CA . GLY A 1 83 ? 4.507 7.674 -13.181 1.00 82.69 83 GLY A CA 1
ATOM 648 C C . GLY A 1 83 ? 3.667 7.929 -11.924 1.00 82.69 83 GLY A C 1
ATOM 649 O O . GLY A 1 83 ? 3.973 8.866 -11.188 1.00 82.69 83 GLY A O 1
ATOM 650 N N . LEU A 1 84 ? 2.624 7.133 -11.658 1.00 86.06 84 LEU A N 1
ATOM 651 C CA . LEU A 1 84 ? 1.933 7.118 -10.357 1.00 86.06 84 LEU A CA 1
ATOM 652 C C . LEU A 1 84 ? 2.441 5.992 -9.453 1.00 86.06 84 LEU A C 1
ATOM 654 O O . LEU A 1 84 ? 2.432 6.162 -8.239 1.00 86.06 84 LEU A O 1
ATOM 658 N N . ASP A 1 85 ? 2.922 4.912 -10.055 1.00 81.06 85 ASP A N 1
ATOM 659 C CA . ASP A 1 85 ? 3.618 3.771 -9.446 1.00 81.06 85 ASP A CA 1
ATOM 660 C C . ASP A 1 85 ? 4.953 4.128 -8.763 1.00 81.06 85 ASP A C 1
ATOM 662 O O . ASP A 1 85 ? 5.513 3.364 -7.983 1.00 81.06 85 ASP A O 1
ATOM 666 N N . GLU A 1 86 ? 5.476 5.329 -9.016 1.00 86.06 86 GLU A N 1
ATOM 667 C CA . GLU A 1 86 ? 6.620 5.876 -8.277 1.00 86.06 86 GLU A CA 1
ATOM 668 C C . GLU A 1 86 ? 6.234 6.428 -6.891 1.00 86.06 86 GLU A C 1
ATOM 670 O O . GLU A 1 86 ? 7.100 6.779 -6.081 1.00 86.06 86 GLU A O 1
ATOM 675 N N . LEU A 1 87 ? 4.935 6.563 -6.613 1.00 92.62 87 LEU A N 1
ATOM 676 C CA . LEU A 1 87 ? 4.428 7.006 -5.321 1.00 92.62 87 LEU A CA 1
ATOM 677 C C . LEU A 1 87 ? 4.235 5.801 -4.396 1.00 92.62 87 LEU A C 1
ATOM 679 O O . LEU A 1 87 ? 3.880 4.728 -4.858 1.00 92.62 87 LEU A O 1
ATOM 683 N N . PRO A 1 88 ? 4.386 5.967 -3.071 1.00 94.75 88 PRO A N 1
ATOM 684 C CA . PRO A 1 88 ? 4.172 4.870 -2.137 1.00 94.75 88 PRO A CA 1
ATOM 685 C C . PRO A 1 88 ? 2.674 4.648 -1.859 1.00 94.75 88 PRO A C 1
ATOM 687 O O . PRO A 1 88 ? 2.174 4.995 -0.778 1.00 94.75 88 PRO A O 1
ATOM 690 N N . LEU A 1 89 ? 1.917 4.183 -2.859 1.00 96.00 89 LEU A N 1
ATOM 691 C CA . LEU A 1 89 ? 0.455 4.165 -2.798 1.00 96.00 89 LEU A CA 1
ATOM 692 C C . LEU A 1 89 ? -0.057 3.088 -1.842 1.00 96.00 89 LEU A C 1
ATOM 694 O O . LEU A 1 89 ? -1.043 3.347 -1.144 1.00 96.00 89 LEU A O 1
ATOM 698 N N . TRP A 1 90 ? 0.616 1.940 -1.713 1.00 96.94 90 TRP A N 1
ATOM 699 C CA . TRP A 1 90 ? 0.233 0.935 -0.718 1.00 96.94 90 TRP A CA 1
ATOM 700 C C . TRP A 1 90 ? 0.429 1.446 0.707 1.00 96.94 90 TRP A C 1
ATOM 702 O O . TRP A 1 90 ? -0.451 1.281 1.559 1.00 96.94 90 TRP A O 1
ATOM 712 N N . GLY A 1 91 ? 1.547 2.117 0.985 1.00 97.00 91 GLY A N 1
ATOM 713 C CA . GLY A 1 91 ? 1.795 2.775 2.265 1.00 97.00 91 GLY A CA 1
ATOM 714 C C . GLY A 1 91 ? 0.731 3.826 2.591 1.00 97.00 91 GLY A C 1
ATOM 715 O O . GLY A 1 91 ? 0.215 3.873 3.716 1.00 97.00 91 GLY A O 1
ATOM 716 N N . LEU A 1 92 ? 0.340 4.631 1.599 1.00 96.81 92 LEU A N 1
ATOM 717 C CA . LEU A 1 92 ? -0.738 5.614 1.726 1.00 96.81 92 LEU A CA 1
ATOM 718 C C . LEU A 1 92 ? -2.106 4.963 1.985 1.00 96.81 92 LEU A C 1
ATOM 720 O O . LEU A 1 92 ? -2.821 5.410 2.887 1.00 96.81 92 LEU A O 1
ATOM 724 N N . ASP A 1 93 ? -2.460 3.892 1.272 1.00 96.12 93 ASP A N 1
ATOM 725 C CA . ASP A 1 93 ? -3.698 3.136 1.506 1.00 96.12 93 ASP A CA 1
ATOM 726 C C . ASP A 1 93 ? -3.720 2.500 2.906 1.00 96.12 93 ASP A C 1
ATOM 728 O O . ASP A 1 93 ? -4.744 2.506 3.598 1.00 96.12 93 ASP A O 1
ATOM 732 N N . GLY A 1 94 ? -2.559 2.050 3.392 1.00 96.38 94 GLY A N 1
ATOM 733 C CA . GLY A 1 94 ? -2.358 1.607 4.769 1.00 96.38 94 GLY A CA 1
ATOM 734 C C . GLY A 1 94 ? -2.713 2.684 5.797 1.00 96.38 94 GLY A C 1
ATOM 735 O O . GLY A 1 94 ? -3.447 2.419 6.757 1.00 96.38 94 GLY A O 1
ATOM 736 N N . ILE A 1 95 ? -2.247 3.920 5.584 1.00 96.75 95 ILE A N 1
ATOM 737 C CA . ILE A 1 95 ? -2.575 5.070 6.440 1.00 96.75 95 ILE A CA 1
ATOM 738 C C . ILE A 1 95 ? -4.075 5.380 6.377 1.00 96.75 95 ILE A C 1
ATOM 740 O O . ILE A 1 95 ? -4.712 5.556 7.419 1.00 96.75 95 ILE A O 1
ATOM 744 N N . ILE A 1 96 ? -4.660 5.424 5.179 1.00 95.00 96 ILE A N 1
ATOM 745 C CA . ILE A 1 96 ? -6.092 5.690 4.993 1.00 95.00 96 ILE A CA 1
ATOM 746 C C . ILE A 1 96 ? -6.928 4.629 5.724 1.00 95.00 96 ILE A C 1
ATOM 748 O O . ILE A 1 96 ? -7.823 4.963 6.507 1.00 95.00 96 ILE A O 1
ATOM 752 N N . SER A 1 97 ? -6.587 3.354 5.551 1.00 94.19 97 SER A N 1
ATOM 753 C CA . SER A 1 97 ? -7.243 2.223 6.207 1.00 94.19 97 SER A CA 1
ATOM 754 C C . SER A 1 97 ? -7.140 2.281 7.732 1.00 94.19 97 SER A C 1
ATOM 756 O O . SER A 1 97 ? -8.128 2.008 8.427 1.00 94.19 97 SER A O 1
ATOM 758 N N . PHE A 1 98 ? -5.987 2.697 8.264 1.00 93.62 98 PHE A N 1
ATOM 759 C CA . PHE A 1 98 ? -5.795 2.950 9.692 1.00 93.62 98 PHE A CA 1
ATOM 760 C C . PHE A 1 98 ? -6.712 4.066 10.209 1.00 93.62 98 PHE A C 1
ATOM 762 O O . PHE A 1 98 ? -7.393 3.896 11.229 1.00 93.62 98 PHE A O 1
ATOM 769 N N . LEU A 1 99 ? -6.778 5.196 9.498 1.00 92.88 99 LEU A N 1
ATOM 770 C CA . LEU A 1 99 ? -7.629 6.329 9.866 1.00 92.88 99 LEU A CA 1
ATOM 771 C C . LEU A 1 99 ? -9.118 5.953 9.835 1.00 92.88 99 LEU A C 1
ATOM 773 O O . LEU A 1 99 ? -9.861 6.298 10.758 1.00 92.88 99 LEU A O 1
ATOM 777 N N . MET A 1 100 ? -9.552 5.181 8.835 1.00 91.06 100 MET A N 1
ATOM 778 C CA . MET A 1 100 ? -10.920 4.655 8.753 1.00 91.06 100 MET A CA 1
ATOM 779 C C . MET A 1 100 ? -11.241 3.714 9.921 1.00 91.06 100 MET A C 1
ATOM 781 O O . MET A 1 100 ? -12.288 3.846 10.558 1.00 91.06 100 MET A O 1
ATOM 785 N N . ALA A 1 101 ? -10.326 2.802 10.268 1.00 88.56 101 ALA A N 1
ATOM 786 C CA . ALA A 1 101 ? -10.509 1.896 11.405 1.00 88.56 101 ALA A CA 1
ATOM 787 C C . ALA A 1 101 ? -10.624 2.653 12.745 1.00 88.56 101 ALA A C 1
ATOM 789 O O . ALA A 1 101 ? -11.414 2.279 13.621 1.00 88.56 101 ALA A O 1
ATOM 790 N N . ARG A 1 102 ? -9.883 3.758 12.897 1.00 85.94 102 ARG A N 1
ATOM 791 C CA . ARG A 1 102 ? -9.995 4.685 14.036 1.00 85.94 102 ARG A CA 1
ATOM 792 C C . ARG A 1 102 ? -11.335 5.421 14.059 1.00 85.94 102 ARG A C 1
ATOM 794 O O . ARG A 1 102 ? -11.968 5.460 15.112 1.00 85.94 102 ARG A O 1
ATOM 801 N N . SER A 1 103 ? -11.780 5.967 12.927 1.00 83.06 103 SER A N 1
ATOM 802 C CA . SER A 1 103 ? -13.041 6.720 12.819 1.00 83.06 103 SER A CA 1
ATOM 803 C C . SER A 1 103 ? -14.265 5.863 13.171 1.00 83.06 103 SER A C 1
ATOM 805 O O . SER A 1 103 ? -15.107 6.277 13.972 1.00 83.06 103 SER A O 1
ATOM 807 N N . ASN A 1 104 ? -14.301 4.618 12.689 1.00 71.25 104 ASN A N 1
ATOM 808 C CA . ASN A 1 104 ? -15.370 3.657 12.991 1.00 71.25 104 ASN A CA 1
ATOM 809 C C . ASN A 1 104 ? -15.389 3.217 14.467 1.00 71.25 104 ASN A C 1
ATOM 811 O O . ASN A 1 104 ? -16.414 2.767 14.975 1.00 71.25 104 ASN A O 1
ATOM 815 N N . SER A 1 105 ? -14.263 3.353 15.174 1.00 59.94 105 SER A N 1
ATOM 816 C CA . SER A 1 105 ? -14.182 3.094 16.616 1.00 59.94 105 SER A CA 1
ATOM 817 C C . SER A 1 105 ? -14.674 4.273 17.463 1.00 59.94 105 SER A C 1
ATOM 819 O O . SER A 1 105 ? -15.029 4.067 18.616 1.00 59.94 105 SER A O 1
ATOM 821 N N . ALA A 1 106 ? -14.659 5.496 16.923 1.00 56.47 106 ALA A N 1
ATOM 822 C CA . ALA A 1 106 ? -15.087 6.710 17.624 1.00 56.47 106 ALA A CA 1
ATOM 823 C C . ALA A 1 106 ? -16.594 6.982 17.481 1.00 56.47 106 ALA A C 1
ATOM 825 O O . ALA A 1 106 ? -17.193 7.605 18.349 1.00 56.47 106 ALA A O 1
ATOM 826 N N . THR A 1 107 ? -17.210 6.503 16.398 1.00 50.00 107 THR A N 1
ATOM 827 C CA . THR A 1 107 ? -18.657 6.629 16.137 1.00 50.00 107 THR A CA 1
ATOM 828 C C . THR A 1 107 ? -19.501 5.616 16.908 1.00 50.00 107 THR A C 1
ATOM 830 O O . THR A 1 107 ? -20.677 5.868 17.152 1.00 50.00 107 THR A O 1
ATOM 833 N N . LYS A 1 108 ? -18.905 4.513 17.372 1.00 48.38 108 LYS A N 1
ATOM 834 C CA . LYS A 1 108 ? -19.486 3.669 18.423 1.00 48.38 108 LYS A CA 1
ATOM 835 C C . LYS A 1 108 ? -19.208 4.316 19.786 1.00 48.38 108 LYS A C 1
ATOM 837 O O . LYS A 1 108 ? -18.285 3.912 20.489 1.00 48.38 108 LYS A O 1
ATOM 842 N N . GLY A 1 109 ? -19.950 5.378 20.111 1.00 41.81 109 GLY A N 1
ATOM 843 C CA . GLY A 1 109 ? -19.983 5.952 21.462 1.00 41.81 109 GLY A CA 1
ATOM 844 C C . GLY A 1 109 ? -20.355 4.890 22.509 1.00 41.81 109 GLY A C 1
ATOM 845 O O . GLY A 1 109 ? -20.853 3.830 22.121 1.00 41.81 109 GLY A O 1
ATOM 846 N N . PRO A 1 110 ? -20.067 5.128 23.807 1.00 45.16 110 PRO A N 1
ATOM 847 C CA . PRO A 1 110 ? -20.305 4.150 24.864 1.00 45.16 110 PRO A CA 1
ATOM 848 C C . PRO A 1 110 ? -21.738 3.639 24.754 1.00 45.16 110 PRO A C 1
ATOM 850 O O . PRO A 1 110 ? -22.665 4.441 24.692 1.00 45.16 110 PRO A O 1
ATOM 853 N N . GLU A 1 111 ? -21.858 2.316 24.651 1.00 52.19 111 GLU A N 1
ATOM 854 C CA . GLU A 1 111 ? -23.099 1.548 24.693 1.00 52.19 111 GLU A CA 1
ATOM 855 C C . GLU A 1 111 ? -24.109 2.275 25.585 1.00 52.19 111 GLU A C 1
ATOM 857 O O . GLU A 1 111 ? -23.800 2.549 26.748 1.00 52.19 111 GLU A O 1
ATOM 862 N N . GLU A 1 112 ? -25.263 2.659 25.027 1.00 50.25 112 GLU A N 1
ATOM 863 C CA . GLU A 1 112 ? -26.379 3.166 25.818 1.00 50.25 112 GLU A CA 1
ATOM 864 C C . GLU A 1 112 ? -26.625 2.147 26.927 1.00 50.25 112 GLU A C 1
ATOM 866 O O . GLU A 1 112 ? -27.140 1.059 26.678 1.00 50.25 112 GLU A O 1
ATOM 871 N N . ILE A 1 113 ? -26.193 2.466 28.148 1.00 53.25 113 ILE A N 1
ATOM 872 C CA . ILE A 1 113 ? -26.574 1.699 29.323 1.00 53.25 113 ILE A CA 1
ATOM 873 C C . ILE A 1 113 ? -28.095 1.825 29.353 1.00 53.25 113 ILE A C 1
ATOM 875 O O . ILE A 1 113 ? -28.578 2.955 29.500 1.00 53.25 113 ILE A O 1
ATOM 879 N N . PRO A 1 114 ? -28.858 0.726 29.179 1.00 47.84 114 PRO A N 1
ATOM 880 C CA . PRO A 1 114 ? -30.304 0.786 29.266 1.00 47.84 114 PRO A CA 1
ATOM 881 C C . PRO A 1 114 ? -30.626 1.444 30.594 1.00 47.84 114 PRO A C 1
ATOM 883 O O . PRO A 1 114 ? -30.121 1.016 31.635 1.00 47.84 114 PRO A O 1
ATOM 886 N N . ASN A 1 115 ? -31.368 2.544 30.537 1.00 52.59 115 ASN A N 1
ATOM 887 C CA . ASN A 1 115 ? -31.638 3.374 31.690 1.00 52.59 115 ASN A CA 1
ATOM 888 C C . ASN A 1 115 ? -32.407 2.551 32.737 1.00 52.59 115 ASN A C 1
ATOM 890 O O . ASN A 1 115 ? -33.633 2.497 32.713 1.00 52.59 115 ASN A O 1
ATOM 894 N N . GLN A 1 116 ? -31.689 1.905 33.663 1.00 56.59 116 GLN A N 1
ATOM 895 C CA . GLN A 1 116 ? -32.270 1.040 34.694 1.00 56.59 116 GLN A CA 1
ATOM 896 C C . GLN A 1 116 ? -33.241 1.791 35.616 1.00 56.59 116 GLN A C 1
ATOM 898 O O . GLN A 1 116 ? -34.030 1.159 36.312 1.00 56.59 116 GLN A O 1
ATOM 903 N N . SER A 1 117 ? -33.234 3.130 35.593 1.00 56.53 117 SER A N 1
ATOM 904 C CA . SER A 1 117 ? -34.211 3.932 36.328 1.00 56.53 117 SER A CA 1
ATOM 905 C C . SER A 1 117 ? -35.611 3.943 35.699 1.00 56.53 117 SER A C 1
ATOM 907 O O . SER A 1 117 ? -36.562 4.240 36.410 1.00 56.53 117 SER A O 1
ATOM 909 N N . GLN A 1 118 ? -35.776 3.568 34.422 1.00 56.91 118 GLN A N 1
ATOM 910 C CA . GLN A 1 118 ? -37.106 3.438 33.803 1.00 56.91 118 GLN A CA 1
ATOM 911 C C . GLN A 1 118 ? -37.807 2.131 34.200 1.00 56.91 118 GLN A C 1
ATOM 913 O O . GLN A 1 118 ? -38.982 2.161 34.547 1.00 56.91 118 GLN A O 1
ATOM 918 N N . ASN A 1 119 ? -37.073 1.017 34.294 1.00 55.00 119 ASN A N 1
ATOM 919 C CA . ASN A 1 119 ? -37.645 -0.274 34.710 1.00 55.00 119 ASN A CA 1
ATOM 920 C C . ASN A 1 119 ? -38.035 -0.314 36.200 1.00 55.00 119 ASN A C 1
ATOM 922 O O . ASN A 1 119 ? -38.886 -1.102 36.593 1.00 55.00 119 ASN A O 1
ATOM 926 N N . LEU A 1 120 ? -37.420 0.530 37.037 1.00 56.88 120 LEU A N 1
ATOM 927 C CA . LEU A 1 120 ? -37.771 0.654 38.458 1.00 56.88 120 LEU A CA 1
ATOM 928 C C . LEU A 1 120 ? -39.028 1.501 38.703 1.00 56.88 120 LEU A C 1
ATOM 930 O O . LEU A 1 120 ? -39.589 1.439 39.793 1.00 56.88 120 LEU A O 1
ATOM 934 N N . LEU A 1 121 ? -39.456 2.306 37.726 1.00 56.94 121 LEU A N 1
ATOM 935 C CA . LEU A 1 121 ? -40.671 3.114 37.845 1.00 56.94 121 LEU A CA 1
ATOM 936 C C . LEU A 1 121 ? -41.913 2.345 37.379 1.00 56.94 121 LEU A C 1
ATOM 938 O O . LEU A 1 121 ? -42.963 2.517 37.986 1.00 56.94 121 LEU A O 1
ATOM 942 N N . GLU A 1 122 ? -41.787 1.447 36.394 1.00 59.09 122 GLU A N 1
ATOM 943 C CA . GLU A 1 122 ? -42.894 0.562 35.988 1.00 59.09 122 GLU A CA 1
ATOM 944 C C . GLU A 1 122 ? -43.258 -0.467 37.076 1.00 59.09 122 GLU A C 1
ATOM 946 O O . GLU A 1 122 ? -44.437 -0.648 37.368 1.00 59.09 122 GLU A O 1
ATOM 951 N N . ASP A 1 123 ? -42.278 -1.059 37.773 1.00 57.44 123 ASP A N 1
ATOM 952 C CA . ASP A 1 123 ? -42.538 -2.054 38.838 1.00 57.44 123 ASP A CA 1
ATOM 953 C C . ASP A 1 123 ? -43.254 -1.453 40.072 1.00 57.44 123 ASP A C 1
ATOM 955 O O . ASP A 1 123 ? -43.959 -2.135 40.819 1.00 57.44 123 ASP A O 1
ATOM 959 N N . HIS A 1 124 ? -43.122 -0.140 40.289 1.00 57.03 124 HIS A N 1
ATOM 960 C CA . HIS A 1 124 ? -43.770 0.548 41.408 1.00 57.03 124 HIS A CA 1
ATOM 961 C C . HIS A 1 124 ? -45.200 1.022 41.123 1.00 57.03 124 HIS A C 1
ATOM 963 O O . HIS A 1 124 ? -45.951 1.235 42.082 1.00 57.03 124 HIS A O 1
ATOM 969 N N . ASP A 1 125 ? -45.584 1.180 39.855 1.00 58.38 125 ASP A N 1
ATOM 970 C CA . ASP A 1 125 ? -46.958 1.532 39.483 1.00 58.38 125 ASP A CA 1
ATOM 971 C C . ASP A 1 125 ? -47.860 0.289 39.419 1.00 58.38 125 ASP A C 1
ATOM 973 O O . ASP A 1 125 ? -49.011 0.351 39.861 1.00 58.38 125 ASP A O 1
ATOM 977 N N . ASP A 1 126 ? -47.317 -0.871 39.038 1.00 58.75 126 ASP A N 1
ATOM 978 C CA . ASP A 1 126 ? -48.050 -2.145 39.053 1.00 58.75 126 ASP A CA 1
ATOM 979 C C . ASP A 1 126 ? -48.378 -2.629 40.479 1.00 58.75 126 ASP A C 1
ATOM 981 O O . ASP A 1 126 ? -49.438 -3.210 40.720 1.00 58.75 126 ASP A O 1
ATOM 985 N N . GLN A 1 127 ? -47.537 -2.315 41.472 1.00 57.38 127 GLN A N 1
ATOM 986 C CA . GLN A 1 127 ? -47.811 -2.640 42.881 1.00 57.38 127 GLN A CA 1
ATOM 987 C C . GLN A 1 127 ? -48.881 -1.758 43.540 1.00 57.38 127 GLN A C 1
ATOM 989 O O . GLN A 1 127 ? -49.339 -2.077 44.636 1.00 57.38 127 GLN A O 1
ATOM 994 N N . LYS A 1 128 ? -49.294 -0.651 42.909 1.00 56.69 128 LYS A N 1
ATOM 995 C CA . LYS A 1 128 ? -50.379 0.207 43.419 1.00 56.69 128 LYS A CA 1
ATOM 996 C C . LYS A 1 128 ? -51.743 -0.109 42.802 1.00 56.69 128 LYS A C 1
ATOM 998 O O . LYS A 1 128 ? -52.733 0.493 43.216 1.00 56.69 128 LYS A O 1
ATOM 1003 N N . ALA A 1 129 ? -51.795 -1.022 41.832 1.00 58.81 129 ALA A N 1
ATOM 1004 C CA . ALA A 1 129 ? -53.009 -1.396 41.108 1.00 58.81 129 ALA A CA 1
ATOM 1005 C C . ALA A 1 129 ? -53.620 -2.749 41.543 1.00 58.81 129 ALA A C 1
ATOM 1007 O O . ALA A 1 129 ? -54.634 -3.153 40.970 1.00 58.81 129 ALA A O 1
ATOM 1008 N N . ALA A 1 130 ? -53.045 -3.424 42.547 1.00 51.59 130 ALA A N 1
ATOM 1009 C CA . ALA A 1 130 ? -53.545 -4.670 43.149 1.00 51.59 130 ALA A CA 1
ATOM 1010 C C . ALA A 1 130 ? -54.010 -4.452 44.598 1.00 51.59 130 ALA A C 1
ATOM 1012 O O . ALA A 1 130 ? -55.014 -5.091 44.988 1.00 51.59 130 ALA A O 1
#

pLDDT: mean 82.09, std 17.72, range [38.66, 98.25]